Protein AF-A0A915EFB1-F1 (afdb_monomer_lite)

pLDDT: mean 73.9, std 21.75, range [28.92, 97.06]

Foldseek 3Di:
DDDDDDDDDDDDDDDDDDDDDDDDDDDDDDDDDDDDPDDDDDDDDDCPPPDDPPPPDDDDPDVVLLVVLLVVLVVCVVVVHFDDLVNSLVVSCVSCVPPPDDSDPVVSVVSCVVQQKDKDFQDPPDDDDPPCRVVVVVVVVVVVVVVCVPPVDPDDDDDDDDDDDPDPDHSIGIDHHDDDD

Sequence (181 aa):
MKIYLDSNSTIWIPCLPESRLECEQIALIPPQLSGKCTTRRSNTAKESKRKRLDGGGRQVNNPELDVELAEWIREKQEHKQPVSRRIISIKAGEVFRGTDMKVSIGWLNSFLKRHNFTRRRVTTTAQKPPKNYAEAVAQFVVHVEERRKAVKFSSVLAMDETAVWFNCPDNTCIDTKGPKI

Organism: NCBI:txid166011

InterPro domains:
  IPR006600 HTH CenpB-type DNA-binding domain [PF03221] (62-121)
  IPR006600 HTH CenpB-type DNA-binding domain [PS51253] (53-121)
  IPR006600 HTH CenpB-type DNA-binding domain [SM00674] (59-121)
  IPR009057 Homedomain-like superfamily [SSF46689] (58-116)

Secondary structure (DSSP, 8-state):
-----------PPP------------------------------------PPPTT-SPPPS-HHHHHHHHHHHHHHHHTT----HHHHHHHHHHHTTTS-----HHHHHHHHHHTTEEEEE----PPPPPTTHHHHHHHHHHHHHHHHHHH--S--------PPPS----SEEEEEPPP--

Radius of gyration: 31.29 Å; chains: 1; bounding box: 64×55×82 Å

Structure (mmCIF, N/CA/C/O backbone):
data_AF-A0A915EFB1-F1
#
_entry.id   AF-A0A915EFB1-F1
#
loop_
_atom_site.group_PDB
_atom_site.id
_atom_site.type_symbol
_atom_site.label_atom_id
_atom_site.label_alt_id
_atom_site.label_comp_id
_atom_site.label_asym_id
_atom_site.label_entity_id
_atom_site.label_seq_id
_atom_site.pdbx_PDB_ins_code
_atom_site.Cartn_x
_atom_site.Cartn_y
_atom_site.Cartn_z
_atom_site.occupancy
_atom_site.B_iso_or_equiv
_atom_site.auth_seq_id
_atom_site.auth_comp_id
_atom_site.auth_asym_id
_atom_site.auth_atom_id
_atom_site.pdbx_PDB_model_num
ATOM 1 N N . MET A 1 1 ? 39.354 -27.327 -21.313 1.00 37.56 1 MET A N 1
ATOM 2 C CA . MET A 1 1 ? 39.845 -27.480 -19.927 1.00 37.56 1 MET A CA 1
ATOM 3 C C . MET A 1 1 ? 38.620 -27.423 -19.022 1.00 37.56 1 MET A C 1
ATOM 5 O O . MET A 1 1 ? 37.959 -26.395 -19.002 1.00 37.56 1 MET A O 1
ATOM 9 N N . LYS A 1 2 ? 38.203 -28.558 -18.447 1.00 30.97 2 LYS A N 1
ATOM 10 C CA . LYS A 1 2 ? 37.000 -28.657 -17.601 1.00 30.97 2 LYS A CA 1
ATOM 11 C C . LYS A 1 2 ? 37.410 -28.379 -16.158 1.00 30.97 2 LYS A C 1
ATOM 13 O O . LYS A 1 2 ? 38.326 -29.033 -15.673 1.00 30.97 2 LYS A O 1
ATOM 18 N N . ILE A 1 3 ? 36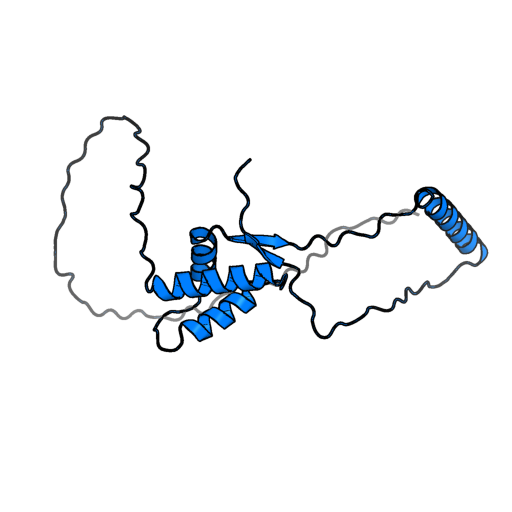.736 -27.447 -15.499 1.00 37.00 3 ILE A N 1
ATOM 19 C CA . ILE A 1 3 ? 36.844 -27.228 -14.055 1.00 37.00 3 ILE A CA 1
ATOM 20 C C . ILE A 1 3 ? 35.432 -27.201 -13.478 1.00 37.00 3 ILE A C 1
ATOM 22 O O . ILE A 1 3 ? 34.518 -26.621 -14.060 1.00 37.00 3 ILE A O 1
ATOM 26 N N . TYR A 1 4 ? 35.284 -27.978 -12.413 1.00 35.78 4 TYR A N 1
ATOM 27 C CA . TYR A 1 4 ? 34.048 -28.419 -11.789 1.00 35.78 4 TYR A CA 1
ATOM 28 C C . TYR A 1 4 ? 33.317 -27.267 -11.088 1.00 35.78 4 TYR A C 1
ATOM 30 O O . TYR A 1 4 ? 33.942 -26.377 -10.517 1.00 35.78 4 TYR A O 1
ATOM 38 N N . LEU A 1 5 ? 31.985 -27.319 -11.127 1.00 35.81 5 LEU A N 1
ATOM 39 C CA . LEU A 1 5 ? 31.107 -26.570 -10.234 1.00 35.81 5 LEU A CA 1
ATOM 40 C C . LEU A 1 5 ? 31.057 -27.322 -8.903 1.00 35.81 5 LEU A C 1
ATOM 42 O O . LEU A 1 5 ? 30.611 -28.467 -8.900 1.00 35.81 5 LEU A O 1
ATOM 46 N N . ASP A 1 6 ? 31.443 -26.673 -7.806 1.00 34.66 6 ASP A N 1
ATOM 47 C CA . ASP A 1 6 ? 31.046 -27.114 -6.471 1.00 34.66 6 ASP A CA 1
ATOM 48 C C . ASP A 1 6 ? 30.047 -26.129 -5.871 1.00 34.66 6 ASP A C 1
ATOM 50 O O . ASP A 1 6 ? 30.238 -24.913 -5.829 1.00 34.66 6 ASP A O 1
ATOM 54 N N . SER A 1 7 ? 28.923 -26.715 -5.485 1.00 41.38 7 SER A N 1
ATOM 55 C CA . SER A 1 7 ? 27.792 -26.094 -4.816 1.00 41.38 7 SER A CA 1
ATOM 56 C C . SER A 1 7 ? 28.033 -26.073 -3.302 1.00 41.38 7 SER A C 1
ATOM 58 O O . SER A 1 7 ? 28.748 -26.917 -2.777 1.00 41.38 7 SER A O 1
ATOM 60 N N . ASN A 1 8 ? 27.331 -25.175 -2.606 1.00 43.41 8 ASN A N 1
ATOM 61 C CA . ASN A 1 8 ? 27.154 -25.115 -1.146 1.00 43.41 8 ASN A CA 1
ATOM 62 C C . ASN A 1 8 ? 28.315 -24.581 -0.290 1.00 43.41 8 ASN A C 1
ATOM 64 O O . ASN A 1 8 ? 29.053 -25.332 0.338 1.00 43.41 8 ASN A O 1
ATOM 68 N N . SER A 1 9 ? 28.317 -23.262 -0.079 1.00 36.09 9 SER A N 1
ATOM 69 C CA . SER A 1 9 ? 28.844 -22.635 1.142 1.00 36.09 9 SER A CA 1
ATOM 70 C C . SER A 1 9 ? 27.707 -21.972 1.933 1.00 36.09 9 SER A C 1
ATOM 72 O O . SER A 1 9 ? 27.543 -20.755 1.979 1.00 36.09 9 SER A O 1
ATOM 74 N N . THR A 1 10 ? 26.870 -22.795 2.569 1.00 38.09 10 THR A N 1
ATOM 75 C CA . THR A 1 10 ? 25.960 -22.329 3.623 1.00 38.09 10 THR A CA 1
ATOM 76 C C . THR A 1 10 ? 26.762 -22.182 4.911 1.00 38.09 10 THR A C 1
ATOM 78 O O . THR A 1 10 ? 27.229 -23.168 5.476 1.00 38.09 10 THR A O 1
ATOM 81 N N . ILE A 1 11 ? 26.935 -20.942 5.364 1.00 36.41 11 ILE A N 1
ATOM 82 C CA . ILE A 1 11 ? 27.547 -20.616 6.653 1.00 36.41 11 ILE A CA 1
ATOM 83 C C . ILE A 1 11 ? 26.576 -21.052 7.758 1.00 36.41 11 ILE A C 1
ATOM 85 O O . ILE A 1 11 ? 25.511 -20.462 7.934 1.00 36.41 11 ILE A O 1
ATOM 89 N N . TRP A 1 12 ? 26.943 -22.107 8.483 1.00 28.92 12 TRP A N 1
ATOM 90 C CA . TRP A 1 12 ? 26.276 -22.549 9.704 1.00 28.92 12 TRP A CA 1
ATOM 91 C C . TRP A 1 12 ? 26.835 -21.766 10.895 1.00 28.92 12 TRP A C 1
ATOM 93 O O . TRP A 1 12 ? 28.020 -21.864 11.202 1.00 28.92 12 TRP A O 1
ATOM 103 N N . ILE A 1 13 ? 25.981 -21.001 11.576 1.00 40.69 13 ILE A N 1
ATOM 104 C CA . ILE A 1 13 ? 26.290 -20.428 12.892 1.00 40.69 13 ILE A CA 1
ATOM 105 C C . ILE A 1 13 ? 25.896 -21.480 13.944 1.00 40.69 13 ILE A C 1
ATOM 107 O O . ILE A 1 13 ? 24.715 -21.832 14.012 1.00 40.69 13 ILE A O 1
ATOM 111 N N . PRO A 1 14 ? 26.835 -22.011 14.748 1.00 37.44 14 PRO A N 1
ATOM 112 C CA . PRO A 1 14 ? 26.522 -23.008 15.761 1.00 37.44 14 PRO A CA 1
ATOM 113 C C . PRO A 1 14 ? 25.816 -22.358 16.958 1.00 37.44 14 PRO A C 1
ATOM 115 O O . PRO A 1 14 ? 26.267 -21.360 17.517 1.00 37.44 14 PRO A O 1
ATOM 118 N N . CYS A 1 15 ? 24.688 -22.950 17.344 1.00 34.53 15 CYS A N 1
ATOM 119 C CA . CYS A 1 15 ? 23.956 -22.637 18.562 1.00 34.53 15 CYS A CA 1
ATOM 120 C C . CYS A 1 15 ? 24.747 -23.185 19.763 1.00 34.53 15 CYS A C 1
ATOM 122 O O . CYS A 1 15 ? 24.955 -24.393 19.863 1.00 34.53 15 CYS A O 1
ATOM 124 N N . LEU A 1 16 ? 25.227 -22.295 20.636 1.00 36.12 16 LEU A N 1
ATOM 125 C CA . LEU A 1 16 ? 25.905 -22.653 21.883 1.00 36.12 16 LEU A CA 1
ATOM 126 C C . LEU A 1 16 ? 24.882 -23.192 22.904 1.00 36.12 16 LEU A C 1
ATOM 128 O O . LEU A 1 16 ? 23.850 -22.539 23.097 1.00 36.12 16 LEU A O 1
ATOM 132 N N . PRO A 1 17 ? 25.151 -24.318 23.587 1.00 39.44 17 PRO A N 1
ATOM 133 C CA . PRO A 1 17 ? 24.304 -24.807 24.660 1.00 39.44 17 PRO A CA 1
ATOM 134 C C . PRO A 1 17 ? 24.797 -24.352 26.045 1.00 39.44 17 PRO A C 1
ATOM 136 O O . PRO A 1 17 ? 25.985 -24.156 26.277 1.00 39.44 17 PRO A O 1
ATOM 139 N N . GLU A 1 18 ? 23.829 -24.315 26.963 1.00 36.19 18 GLU A N 1
ATOM 140 C CA . GLU A 1 18 ? 23.959 -24.663 28.384 1.00 36.19 18 GLU A CA 1
ATOM 141 C C . GLU A 1 18 ? 24.456 -23.600 29.385 1.00 36.19 18 GLU A C 1
ATOM 143 O O . GLU A 1 18 ? 25.639 -23.324 29.538 1.00 36.19 18 GLU A O 1
ATOM 148 N N . SER A 1 19 ? 23.519 -23.119 30.210 1.00 36.34 19 SER A N 1
ATOM 149 C CA . SER A 1 19 ? 23.786 -22.859 31.630 1.00 36.34 19 SER A CA 1
ATOM 150 C C . SER A 1 19 ? 22.531 -23.172 32.449 1.00 36.34 19 SER A C 1
ATOM 152 O O . SER A 1 19 ? 21.670 -22.328 32.701 1.00 36.34 19 SER A O 1
ATOM 154 N N . ARG A 1 20 ? 22.436 -24.454 32.799 1.00 38.47 20 ARG A N 1
ATOM 155 C CA . ARG A 1 20 ? 21.533 -25.064 33.771 1.00 38.47 20 ARG A CA 1
ATOM 156 C C . ARG A 1 20 ? 22.150 -24.856 35.155 1.00 38.47 20 ARG A C 1
ATOM 158 O O . ARG A 1 20 ? 23.133 -25.514 35.467 1.00 38.47 20 ARG A O 1
ATOM 165 N N . LEU A 1 21 ? 21.585 -23.963 35.963 1.00 36.59 21 LEU A N 1
ATOM 166 C CA . LEU A 1 21 ? 21.850 -23.900 37.402 1.00 36.59 21 LEU A CA 1
ATOM 167 C C . LEU A 1 21 ? 20.519 -23.773 38.155 1.00 36.59 21 LEU A C 1
ATOM 169 O O . LEU A 1 21 ? 19.818 -22.772 38.067 1.00 36.59 21 LEU A O 1
ATOM 173 N N . GLU A 1 22 ? 20.176 -24.903 38.769 1.00 40.66 22 GLU A N 1
ATOM 174 C CA . GLU A 1 22 ? 19.519 -25.122 40.062 1.00 40.66 22 GLU A CA 1
ATOM 175 C C . GLU A 1 22 ? 18.455 -24.132 40.561 1.00 40.66 22 GLU A C 1
ATOM 177 O O . GLU A 1 22 ? 18.739 -23.019 40.989 1.00 40.66 22 GLU A O 1
ATOM 182 N N . CYS A 1 23 ? 17.220 -24.631 40.639 1.00 30.20 23 CYS A N 1
ATOM 183 C CA . CYS A 1 23 ? 16.200 -24.185 41.589 1.00 30.20 23 CYS A CA 1
ATOM 184 C C . CYS A 1 23 ? 15.408 -25.416 42.056 1.00 30.20 23 CYS A C 1
ATOM 186 O O . CYS A 1 23 ? 14.233 -25.584 41.733 1.00 30.20 23 CYS A O 1
ATOM 188 N N . GLU A 1 24 ? 16.070 -26.308 42.793 1.00 41.31 24 GLU A N 1
ATOM 189 C CA . GLU A 1 24 ? 15.378 -27.169 43.751 1.00 41.31 24 GLU A CA 1
ATOM 190 C C . GLU A 1 24 ? 15.386 -26.455 45.100 1.00 41.31 24 GLU A C 1
ATOM 192 O O . GLU A 1 24 ? 16.410 -26.403 45.771 1.00 41.31 24 GLU A O 1
ATOM 197 N N . GLN A 1 25 ? 14.238 -25.908 45.500 1.00 43.16 25 GLN A N 1
ATOM 198 C CA . GLN A 1 25 ? 13.824 -25.898 46.901 1.00 43.16 25 GLN A CA 1
ATOM 199 C C . GLN A 1 25 ? 12.305 -25.720 46.992 1.00 43.16 25 GLN A C 1
ATOM 201 O O . GLN A 1 25 ? 11.708 -24.763 46.506 1.00 43.16 25 GLN A O 1
ATOM 206 N N . ILE A 1 26 ? 11.695 -26.742 47.579 1.00 41.72 26 ILE A N 1
ATOM 207 C CA . ILE A 1 26 ? 10.268 -26.987 47.743 1.00 41.72 26 ILE A CA 1
ATOM 208 C C . ILE A 1 26 ? 9.761 -26.207 48.960 1.00 41.72 26 ILE A C 1
ATOM 210 O O . ILE A 1 26 ? 10.348 -26.306 50.034 1.00 41.72 26 ILE A O 1
ATOM 214 N N . ALA A 1 27 ? 8.609 -25.544 48.839 1.00 37.34 27 ALA A N 1
ATOM 215 C CA . ALA A 1 27 ? 7.742 -25.272 49.983 1.00 37.34 27 ALA A CA 1
ATOM 216 C C . ALA A 1 27 ? 6.276 -25.520 49.600 1.00 37.34 27 ALA A C 1
ATOM 218 O O . ALA A 1 27 ? 5.696 -24.866 48.736 1.00 37.34 27 ALA A O 1
ATOM 219 N N . LEU A 1 28 ? 5.728 -26.541 50.253 1.00 44.59 28 LEU A N 1
ATOM 220 C CA . LEU A 1 28 ? 4.365 -27.052 50.207 1.00 44.59 28 LEU A CA 1
ATOM 221 C C . LEU A 1 28 ? 3.295 -25.960 50.371 1.00 44.59 28 LEU A C 1
ATOM 223 O O . LEU A 1 28 ? 3.261 -25.275 51.390 1.00 44.59 28 LEU A O 1
ATOM 227 N N . ILE A 1 29 ? 2.338 -25.904 49.442 1.00 46.69 29 ILE A N 1
ATOM 228 C CA . ILE A 1 29 ? 1.012 -25.323 49.691 1.00 46.69 29 ILE A CA 1
ATOM 229 C C . ILE A 1 29 ? -0.028 -26.389 49.312 1.00 46.69 29 ILE A C 1
ATOM 231 O O . ILE A 1 29 ? -0.009 -26.874 48.177 1.00 46.69 29 ILE A O 1
ATOM 235 N N . PRO A 1 30 ? -0.909 -26.810 50.239 1.00 48.47 30 PRO A N 1
ATOM 236 C CA . PRO A 1 30 ? -1.868 -27.877 49.985 1.00 48.47 30 PRO A CA 1
ATOM 237 C C . PRO A 1 30 ? -2.939 -27.432 48.973 1.00 48.47 30 PRO A C 1
ATOM 239 O O . PRO A 1 30 ? -3.509 -26.347 49.126 1.00 48.47 30 PRO A O 1
ATOM 242 N N . PRO A 1 31 ? -3.277 -28.261 47.968 1.00 42.62 31 PRO A N 1
ATOM 243 C CA . PRO A 1 31 ? -4.382 -27.974 47.067 1.00 42.62 31 PRO A CA 1
ATOM 244 C C . PRO A 1 31 ? -5.711 -28.194 47.798 1.00 42.62 31 PRO A C 1
ATOM 246 O O . PRO A 1 31 ? -6.113 -29.327 48.066 1.00 42.62 31 PRO A O 1
ATOM 249 N N . GLN A 1 32 ? -6.406 -27.100 48.112 1.00 44.94 32 GLN A N 1
ATOM 250 C CA . GLN A 1 32 ? -7.789 -27.164 48.569 1.00 44.94 32 GLN A CA 1
ATOM 251 C C . GLN A 1 32 ? -8.700 -27.561 47.405 1.00 44.94 32 GLN A C 1
ATOM 253 O O . GLN A 1 32 ? -8.699 -26.968 46.325 1.00 44.94 32 GLN A O 1
ATOM 258 N N . LEU A 1 33 ? -9.457 -28.620 47.660 1.00 49.06 33 LEU A N 1
ATOM 259 C CA . LEU A 1 33 ? -10.426 -29.242 46.777 1.00 49.06 33 LEU A CA 1
ATOM 260 C C . LEU A 1 33 ? -11.559 -28.263 46.443 1.00 49.06 33 LEU A C 1
ATOM 262 O O . LEU A 1 33 ? -12.240 -27.777 47.341 1.00 49.06 33 LEU A O 1
ATOM 266 N N . SER A 1 34 ? -11.867 -28.079 45.158 1.00 41.03 34 SER A N 1
ATOM 267 C CA . SER A 1 34 ? -13.247 -27.787 44.768 1.00 41.03 34 SER A CA 1
ATOM 268 C C . SER A 1 34 ? -13.598 -28.413 43.415 1.00 41.03 34 SER A C 1
ATOM 270 O O . SER A 1 34 ? -12.917 -28.231 42.410 1.00 41.03 34 SER A O 1
ATOM 272 N N . GLY A 1 35 ? -14.667 -29.210 43.434 1.00 37.84 35 GLY A N 1
ATOM 273 C CA . GLY A 1 35 ? -15.564 -29.416 42.300 1.00 37.84 35 GLY A CA 1
ATOM 274 C C . GLY A 1 35 ? -15.051 -30.226 41.110 1.00 37.84 35 GLY A C 1
ATOM 275 O O . GLY A 1 35 ? -14.869 -29.689 40.022 1.00 37.84 35 GLY A O 1
ATOM 276 N N . LYS A 1 36 ? -14.978 -31.555 41.243 1.00 39.06 36 LYS A N 1
ATOM 277 C CA . LYS A 1 36 ? -15.088 -32.440 40.072 1.00 39.06 36 LYS A CA 1
ATOM 278 C C . LYS A 1 36 ? -16.511 -32.314 39.517 1.00 39.06 36 LYS A C 1
ATOM 280 O O . LYS A 1 36 ? -17.429 -32.932 40.051 1.00 39.06 36 LYS A O 1
ATOM 285 N N . CYS A 1 37 ? -16.703 -31.534 38.452 1.00 33.62 37 CYS A N 1
ATOM 286 C CA . CYS A 1 37 ? -17.911 -31.635 37.636 1.00 33.62 37 CYS A CA 1
ATOM 287 C C . CYS A 1 37 ? -17.874 -32.994 36.930 1.00 33.62 37 CYS A C 1
ATOM 289 O O . CYS A 1 37 ? -17.201 -33.184 35.916 1.00 33.62 37 CYS A O 1
ATOM 291 N N . THR A 1 38 ? -18.538 -33.978 37.526 1.00 47.50 38 THR A N 1
ATOM 292 C CA . THR A 1 38 ? -18.786 -35.264 36.894 1.00 47.50 38 THR A CA 1
ATOM 293 C C . THR A 1 38 ? -19.914 -35.070 35.889 1.00 47.50 38 THR A C 1
ATOM 295 O O . THR A 1 38 ? -21.066 -34.858 36.249 1.00 47.50 38 THR A O 1
ATOM 298 N N . THR A 1 39 ? -19.605 -35.159 34.598 1.00 46.56 39 THR A N 1
ATOM 299 C CA . THR A 1 39 ? -20.627 -35.479 33.597 1.00 46.56 39 THR A CA 1
ATOM 300 C C . THR A 1 39 ? -20.203 -36.713 32.815 1.00 46.56 39 THR A C 1
ATOM 302 O O . THR A 1 39 ? -19.103 -36.835 32.281 1.00 46.56 39 THR A O 1
ATOM 305 N N . ARG A 1 40 ? -21.101 -37.690 32.896 1.00 37.28 40 ARG A N 1
ATOM 306 C CA . ARG A 1 40 ? -20.997 -39.092 32.510 1.00 37.28 40 ARG A CA 1
ATOM 307 C C . ARG A 1 40 ? -20.909 -39.247 30.989 1.00 37.28 40 ARG A C 1
ATOM 309 O O . ARG A 1 40 ? -21.608 -38.578 30.237 1.00 37.28 40 ARG A O 1
ATOM 316 N N . ARG A 1 41 ? -20.068 -40.183 30.555 1.00 47.06 41 ARG A N 1
ATOM 317 C CA . ARG A 1 41 ? -19.861 -40.610 29.164 1.00 47.06 41 ARG A CA 1
ATOM 318 C C . ARG A 1 41 ? -21.027 -41.487 28.679 1.00 47.06 41 ARG A C 1
ATOM 320 O O . ARG A 1 41 ? -21.425 -42.397 29.399 1.00 47.06 41 ARG A O 1
ATOM 327 N N . SER A 1 42 ? -21.497 -41.303 27.446 1.00 40.41 42 SER A N 1
ATOM 328 C CA . SER A 1 42 ? -21.553 -42.364 26.416 1.00 40.41 42 SER A CA 1
ATOM 329 C C . SER A 1 42 ? -22.107 -41.842 25.084 1.00 40.41 42 SER A C 1
ATOM 331 O O . SER A 1 42 ? -22.890 -40.900 25.020 1.00 40.41 42 SER A O 1
ATOM 333 N N . ASN A 1 43 ? -21.583 -42.443 24.018 1.00 48.97 43 ASN A N 1
ATOM 334 C CA . ASN A 1 43 ? -21.664 -42.049 22.620 1.00 48.97 43 ASN A CA 1
ATOM 335 C C . ASN A 1 43 ? -23.063 -42.210 22.011 1.00 48.97 43 ASN A C 1
ATOM 337 O O . ASN A 1 43 ? -23.634 -43.293 22.063 1.00 48.97 43 ASN A O 1
ATOM 341 N N . THR A 1 44 ? -23.501 -41.206 21.252 1.00 42.03 44 THR A N 1
ATOM 342 C CA . THR A 1 44 ? -24.188 -41.433 19.973 1.00 42.03 44 THR A CA 1
ATOM 343 C C . THR A 1 44 ? -23.553 -40.521 18.928 1.00 42.03 44 THR A C 1
ATOM 345 O O . THR A 1 44 ? -23.505 -39.299 19.066 1.00 42.03 44 THR A O 1
ATOM 348 N N . ALA A 1 45 ? -22.966 -41.139 17.907 1.00 51.38 45 ALA A N 1
ATOM 349 C CA . ALA A 1 45 ? -22.328 -40.455 16.800 1.00 51.38 45 ALA A CA 1
ATOM 350 C C . ALA A 1 45 ? -23.399 -39.826 15.898 1.00 51.38 45 ALA A C 1
ATOM 352 O O . ALA A 1 45 ? -23.983 -40.482 15.041 1.00 51.38 45 ALA A O 1
ATOM 353 N N . LYS A 1 46 ? -23.640 -38.531 16.085 1.00 50.25 46 LYS A N 1
ATOM 354 C CA . LYS A 1 46 ? -24.033 -37.626 15.005 1.00 50.25 46 LYS A CA 1
ATOM 355 C C . LYS A 1 46 ? -23.091 -36.438 15.095 1.00 50.25 46 LYS A C 1
ATOM 357 O O . LYS A 1 46 ? -23.181 -35.646 16.028 1.00 50.25 46 LYS A O 1
ATOM 362 N N . GLU A 1 47 ? -22.161 -36.353 14.149 1.00 50.19 47 GLU A N 1
ATOM 363 C CA . GLU A 1 47 ? -21.234 -35.234 13.961 1.00 50.19 47 GLU A CA 1
ATOM 364 C C . GLU A 1 47 ? -22.035 -33.970 13.588 1.00 50.19 47 GLU A C 1
ATOM 366 O O . GLU A 1 47 ? -22.041 -33.503 12.449 1.00 50.19 47 GLU A O 1
ATOM 371 N N . SER A 1 48 ? -22.784 -33.405 14.537 1.00 58.81 48 SER A N 1
ATOM 372 C CA . SER A 1 48 ? -23.286 -32.048 14.402 1.00 58.81 48 SER A CA 1
ATOM 373 C C . SER A 1 48 ? -22.073 -31.152 14.588 1.00 58.81 48 SER A C 1
ATOM 375 O O . SER A 1 48 ? -21.600 -30.983 15.715 1.00 58.81 48 SER A O 1
ATOM 377 N N . LYS A 1 49 ? -21.533 -30.608 13.492 1.00 64.00 49 LYS A N 1
ATOM 378 C CA . LYS A 1 49 ? -20.523 -29.545 13.547 1.00 64.00 49 LYS A CA 1
ATOM 379 C C . LYS A 1 49 ? -21.021 -28.515 14.559 1.00 64.00 49 LYS A C 1
ATOM 381 O O . LYS A 1 49 ? -22.007 -27.834 14.280 1.00 64.00 49 LYS A O 1
ATOM 386 N N . ARG A 1 50 ? -20.407 -28.450 15.748 1.00 63.81 50 ARG A N 1
ATOM 387 C CA . ARG A 1 50 ? -20.770 -27.480 16.787 1.00 63.81 50 ARG A CA 1
ATOM 388 C C . ARG A 1 50 ? -20.519 -26.099 16.197 1.00 63.81 50 ARG A C 1
ATOM 390 O O . ARG A 1 50 ? -19.388 -25.619 16.177 1.00 63.81 50 ARG A O 1
ATOM 397 N N . LYS A 1 51 ? -21.563 -25.488 15.640 1.00 67.69 51 LYS A N 1
ATOM 398 C CA . LYS A 1 51 ? -21.510 -24.103 15.197 1.00 67.69 51 LYS A CA 1
ATOM 399 C C . LYS A 1 51 ? -21.406 -23.277 16.468 1.00 67.69 51 LYS A C 1
ATOM 401 O O . LYS A 1 51 ? -22.248 -23.392 17.355 1.00 67.69 51 LYS A O 1
ATOM 406 N N . ARG A 1 52 ? -20.330 -22.501 16.588 1.00 68.69 52 ARG A N 1
ATOM 407 C CA . ARG A 1 52 ? -20.259 -21.458 17.612 1.00 68.69 52 ARG A CA 1
ATOM 408 C C . ARG A 1 52 ? -21.478 -20.563 17.391 1.00 68.69 52 ARG A C 1
ATOM 410 O O . ARG A 1 52 ? -21.728 -20.186 16.249 1.00 68.69 52 ARG A O 1
ATOM 417 N N . LEU A 1 53 ? -22.241 -20.291 18.447 1.00 75.44 53 LEU A N 1
ATOM 418 C CA . LEU A 1 53 ? -23.324 -19.314 18.381 1.00 75.44 53 LEU A CA 1
ATOM 419 C C . LEU A 1 53 ? -22.729 -17.975 17.929 1.00 75.44 53 LEU A C 1
ATOM 421 O O . LEU A 1 53 ? -21.659 -17.579 18.415 1.00 75.44 53 LEU A O 1
ATOM 425 N N . ASP A 1 54 ? -23.395 -17.308 16.989 1.00 64.44 54 ASP A N 1
ATOM 426 C CA . ASP A 1 54 ? -23.008 -15.955 16.602 1.00 64.44 54 ASP A CA 1
ATOM 427 C C . ASP A 1 54 ? -23.104 -15.033 17.824 1.00 64.44 54 ASP A C 1
ATOM 429 O O . ASP A 1 54 ? -23.984 -15.174 18.670 1.00 64.44 54 ASP A O 1
ATOM 433 N N . GLY A 1 55 ? -22.129 -14.133 17.962 1.00 69.75 55 GLY A N 1
ATOM 434 C CA . GLY A 1 55 ? -22.049 -13.201 19.093 1.00 69.75 55 GLY A CA 1
ATOM 435 C C . GLY A 1 55 ? -21.316 -13.713 20.341 1.00 69.75 55 GLY A C 1
ATOM 436 O O . GLY A 1 55 ? -21.023 -12.914 21.224 1.00 69.75 55 GLY A O 1
ATOM 437 N N . GLY A 1 56 ? -20.905 -14.986 20.408 1.00 74.12 56 GLY A N 1
ATOM 438 C CA . GLY A 1 56 ? -20.139 -15.540 21.545 1.00 74.12 56 GLY A CA 1
ATOM 439 C C . GLY A 1 56 ? -18.663 -15.102 21.634 1.00 74.12 56 GLY A C 1
ATOM 440 O O . GLY A 1 56 ? -17.833 -15.816 22.198 1.00 74.12 56 GLY A O 1
ATOM 441 N N . GLY A 1 57 ? -18.297 -13.997 20.984 1.00 80.38 57 GLY A N 1
ATOM 442 C CA . GLY A 1 57 ? -16.942 -13.445 20.977 1.00 80.38 57 GLY A CA 1
ATOM 443 C C . GLY A 1 57 ? -16.704 -12.454 22.115 1.00 80.38 57 GLY A C 1
ATOM 444 O O . GLY A 1 57 ? -17.631 -12.011 22.788 1.00 80.38 57 GLY A O 1
ATOM 445 N N . ARG A 1 58 ? -15.437 -12.067 22.306 1.00 80.19 58 ARG A N 1
ATOM 446 C CA . ARG A 1 58 ? -15.087 -10.967 23.210 1.00 80.19 58 ARG A CA 1
ATOM 447 C C . ARG A 1 58 ? -15.689 -9.664 22.675 1.00 80.19 58 ARG A C 1
ATOM 449 O O . ARG A 1 58 ? -15.429 -9.307 21.526 1.00 80.19 58 ARG A O 1
ATOM 456 N N . GLN A 1 59 ? -16.458 -8.979 23.516 1.00 80.56 59 GLN A N 1
ATOM 457 C CA . GLN A 1 59 ? -17.050 -7.681 23.197 1.00 80.56 59 GLN A CA 1
ATOM 458 C C . GLN A 1 59 ? -15.971 -6.595 23.082 1.00 80.56 59 GLN A C 1
ATOM 460 O O . GLN A 1 59 ? -14.865 -6.733 23.615 1.00 80.56 59 GLN A O 1
ATOM 465 N N . VAL A 1 60 ? -16.279 -5.527 22.346 1.00 82.06 60 VAL A N 1
ATOM 466 C CA . VAL A 1 60 ? -15.392 -4.365 22.219 1.00 82.06 60 VAL A CA 1
ATOM 467 C C . VAL A 1 60 ? -15.429 -3.591 23.535 1.00 82.06 60 VAL A C 1
ATOM 469 O O . VAL A 1 60 ? -16.509 -3.274 24.014 1.00 82.06 60 VAL A O 1
ATOM 472 N N . ASN A 1 61 ? -14.261 -3.299 24.116 1.00 77.94 61 ASN A N 1
ATOM 473 C CA . ASN A 1 61 ? -14.172 -2.594 25.399 1.00 77.94 61 ASN A CA 1
ATOM 474 C C . ASN A 1 61 ? -14.866 -1.220 25.350 1.00 77.94 61 ASN A C 1
ATOM 476 O O . ASN A 1 61 ? -15.608 -0.900 26.264 1.00 77.94 61 ASN A O 1
ATOM 480 N N . ASN A 1 62 ? -14.646 -0.451 24.274 1.00 83.94 62 ASN A N 1
ATOM 481 C CA . ASN A 1 62 ? -15.219 0.882 24.067 1.00 83.94 62 ASN A CA 1
ATOM 482 C C . ASN A 1 62 ? -15.804 0.970 22.646 1.00 83.94 62 ASN A C 1
ATOM 484 O O . ASN A 1 62 ? -15.041 1.206 21.707 1.00 83.94 62 ASN A O 1
ATOM 488 N N . PRO A 1 63 ? -17.113 0.723 22.454 1.00 86.69 63 PRO A N 1
ATOM 489 C CA . PRO A 1 63 ? -17.724 0.728 21.125 1.00 86.69 63 PRO A CA 1
ATOM 490 C C . PRO A 1 63 ? -17.782 2.128 20.498 1.00 86.69 63 PRO A C 1
ATOM 492 O O . PRO A 1 63 ? -17.626 2.241 19.290 1.00 86.69 63 PRO A O 1
ATOM 495 N N . GLU A 1 64 ? -17.941 3.183 21.300 1.00 89.94 64 GLU A N 1
ATOM 496 C CA . GLU A 1 64 ? -18.020 4.576 20.830 1.00 89.94 64 GLU A CA 1
ATOM 497 C C . GLU A 1 64 ? -16.733 5.016 20.114 1.00 89.94 64 GLU A C 1
ATOM 499 O O . GLU A 1 64 ? -16.763 5.383 18.942 1.00 89.94 64 GLU A O 1
ATOM 504 N N . LEU A 1 65 ? -15.582 4.837 20.767 1.00 88.50 65 LEU A N 1
ATOM 505 C CA . LEU A 1 65 ? -14.265 5.147 20.195 1.00 88.50 65 LEU A CA 1
ATOM 506 C C . LEU A 1 65 ? -13.918 4.258 18.983 1.00 88.50 65 LEU A C 1
ATOM 508 O O . LEU A 1 65 ? -13.144 4.650 18.110 1.00 88.50 65 LEU A O 1
ATOM 512 N N . ASP A 1 66 ? -14.473 3.040 18.924 1.00 91.25 66 ASP A N 1
ATOM 513 C CA . ASP A 1 66 ? -14.315 2.132 17.780 1.00 91.25 66 ASP A CA 1
ATOM 514 C C . ASP A 1 66 ? -15.055 2.666 16.542 1.00 91.25 66 ASP A C 1
ATOM 516 O O . ASP A 1 66 ? -14.549 2.529 15.427 1.00 91.25 66 ASP A O 1
ATOM 520 N N . VAL A 1 67 ? -16.227 3.285 16.737 1.00 92.62 67 VAL A N 1
ATOM 521 C CA . VAL A 1 67 ? -17.017 3.930 15.675 1.00 92.62 67 VAL A CA 1
ATOM 522 C C . VAL A 1 67 ? -16.359 5.233 15.228 1.00 92.62 67 VAL A C 1
ATOM 524 O O . VAL A 1 67 ? -16.130 5.390 14.030 1.00 92.62 67 VAL A O 1
ATOM 527 N N . GLU A 1 68 ? -15.954 6.097 16.163 1.00 93.94 68 GLU A N 1
ATOM 528 C CA . GLU A 1 68 ? -15.256 7.359 15.861 1.00 93.94 68 GLU A CA 1
ATOM 529 C C . GLU A 1 68 ? -14.009 7.117 14.991 1.00 93.94 68 GLU A C 1
ATOM 531 O O . GLU A 1 68 ? -13.800 7.754 13.955 1.00 93.94 68 GLU A O 1
ATOM 536 N N . LEU A 1 69 ? -13.190 6.125 15.359 1.00 93.69 69 LEU A N 1
ATOM 537 C CA . LEU A 1 69 ? -11.992 5.784 14.595 1.00 93.69 69 LEU A CA 1
ATOM 538 C C . LEU A 1 69 ? -12.326 5.252 13.192 1.00 93.69 69 LEU A C 1
ATOM 540 O O . LEU A 1 69 ? -11.573 5.491 12.245 1.00 93.69 69 LEU A O 1
ATOM 544 N N . ALA A 1 70 ? -13.427 4.513 13.042 1.00 93.88 70 ALA A N 1
ATOM 545 C CA . ALA A 1 70 ? -13.864 4.002 11.747 1.00 93.88 70 ALA A CA 1
ATOM 546 C C . ALA A 1 70 ? -14.396 5.118 10.834 1.00 93.88 70 ALA A C 1
ATOM 548 O O . ALA A 1 70 ? -14.113 5.099 9.634 1.00 93.88 70 ALA A O 1
ATOM 549 N N . GLU A 1 71 ? -15.115 6.096 11.386 1.00 94.81 71 GLU A N 1
ATOM 550 C CA . GLU A 1 71 ? -15.582 7.285 10.663 1.00 94.81 71 GLU A CA 1
ATOM 551 C C . GLU A 1 71 ? -14.412 8.142 10.184 1.00 94.81 71 GLU A C 1
ATOM 553 O O . GLU A 1 71 ? -14.353 8.487 9.003 1.00 94.81 71 GLU A O 1
ATOM 558 N N . TRP A 1 72 ? -13.409 8.357 11.036 1.00 95.62 72 TRP A N 1
ATOM 559 C CA . TRP A 1 72 ? -12.181 9.057 10.655 1.00 95.62 72 TRP A CA 1
ATOM 560 C C . TRP 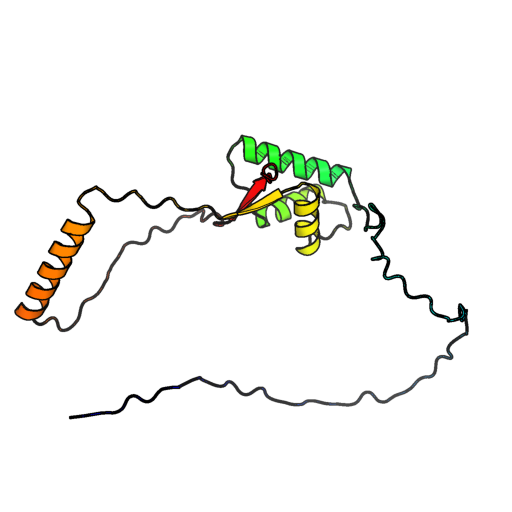A 1 72 ? -11.447 8.381 9.480 1.00 95.62 72 TRP A C 1
ATOM 562 O O . TRP A 1 72 ? -10.941 9.054 8.581 1.00 95.62 72 TRP A O 1
ATOM 572 N N . ILE A 1 73 ? -11.404 7.042 9.428 1.00 94.75 73 ILE A N 1
ATOM 573 C CA . ILE A 1 73 ? -10.814 6.328 8.279 1.00 94.75 73 ILE A CA 1
ATOM 574 C C . ILE A 1 73 ? -11.610 6.600 6.998 1.00 94.75 73 ILE A C 1
ATOM 576 O O . ILE A 1 73 ? -11.006 6.808 5.943 1.00 94.75 73 ILE A O 1
ATOM 580 N N . ARG A 1 74 ? -12.946 6.605 7.076 1.00 93.62 74 ARG A N 1
ATOM 581 C CA . ARG A 1 74 ? -13.816 6.878 5.920 1.00 93.62 74 ARG A CA 1
ATOM 582 C C . ARG A 1 74 ? -13.642 8.309 5.418 1.00 93.62 74 ARG A C 1
ATOM 584 O O . ARG A 1 74 ? -13.476 8.498 4.217 1.00 93.62 74 ARG A O 1
ATOM 591 N N . GLU A 1 75 ? -13.566 9.281 6.324 1.00 95.00 75 GLU A N 1
ATOM 592 C CA . GLU A 1 75 ? -13.264 10.679 5.998 1.00 95.00 75 GLU A CA 1
ATOM 593 C C . GLU A 1 75 ? -11.917 10.793 5.263 1.00 95.00 75 GLU A C 1
ATOM 595 O O . GLU A 1 75 ? -11.806 11.440 4.221 1.00 95.00 75 GLU A O 1
ATOM 600 N N . LYS A 1 76 ? -10.873 10.107 5.744 1.00 93.00 76 LYS A N 1
ATOM 601 C CA . LYS A 1 76 ? -9.564 10.104 5.069 1.00 93.00 76 LYS A CA 1
ATOM 602 C C . LYS A 1 76 ? -9.608 9.485 3.675 1.00 93.00 76 LYS A C 1
ATOM 604 O O . LYS A 1 76 ? -8.942 9.990 2.767 1.00 93.00 76 LYS A O 1
ATOM 609 N N . GLN A 1 77 ? -10.395 8.429 3.493 1.00 89.94 77 GLN A N 1
ATOM 610 C CA . GLN A 1 77 ? -10.600 7.803 2.187 1.00 89.94 77 GLN A CA 1
ATOM 611 C C . GLN A 1 77 ? -11.352 8.724 1.217 1.00 89.94 77 GLN A C 1
ATOM 613 O O . GLN A 1 77 ? -10.975 8.786 0.046 1.00 89.94 77 GLN A O 1
ATOM 618 N N . GLU A 1 78 ? -12.342 9.484 1.692 1.00 91.50 78 GLU A N 1
ATOM 619 C CA . GLU A 1 78 ? -13.048 10.499 0.894 1.00 91.50 78 GLU A CA 1
ATOM 620 C C . GLU A 1 78 ? -12.084 11.577 0.374 1.00 91.50 78 GLU A C 1
ATOM 622 O O . GLU A 1 78 ? -12.095 11.925 -0.808 1.00 91.50 78 GLU A O 1
ATOM 627 N N . HIS A 1 79 ? -11.138 11.996 1.215 1.00 91.75 79 HIS A N 1
ATOM 628 C CA . HIS A 1 79 ? -10.066 12.927 0.849 1.00 91.75 79 HIS A CA 1
ATOM 629 C C . HIS A 1 79 ? -8.921 12.284 0.042 1.00 91.75 79 HIS A C 1
ATOM 631 O O . HIS A 1 79 ? -7.900 12.931 -0.201 1.00 91.75 79 HIS A O 1
ATOM 637 N N . LYS A 1 80 ? -9.052 11.013 -0.369 1.00 87.81 80 LYS A N 1
ATOM 638 C CA . LYS A 1 80 ? -8.030 10.237 -1.102 1.00 87.81 80 LYS A CA 1
ATOM 639 C C . LYS A 1 80 ? -6.669 10.190 -0.393 1.00 87.81 80 LYS A C 1
ATOM 641 O O . LYS A 1 80 ? -5.630 10.045 -1.039 1.00 87.81 80 LYS A O 1
ATOM 646 N N . GLN A 1 81 ? -6.661 10.295 0.936 1.00 86.88 81 GLN A N 1
ATOM 647 C CA . GLN A 1 81 ? -5.446 10.203 1.739 1.00 86.88 81 GLN A CA 1
ATOM 648 C C . GLN A 1 81 ? -5.187 8.738 2.118 1.00 86.88 81 GLN A C 1
ATOM 650 O O . GLN A 1 81 ? -6.057 8.096 2.711 1.00 86.88 81 GLN A O 1
ATOM 655 N N . PRO A 1 82 ? -4.005 8.174 1.802 1.00 87.44 82 PRO A N 1
ATOM 656 C CA . PRO A 1 82 ? -3.710 6.793 2.142 1.00 87.44 82 PRO A CA 1
ATOM 657 C C . PRO A 1 82 ? -3.532 6.639 3.653 1.00 87.44 82 PRO A C 1
ATOM 659 O O . PRO A 1 82 ? -2.701 7.303 4.273 1.00 87.44 82 PRO A O 1
ATOM 662 N N . VAL A 1 83 ? -4.286 5.716 4.246 1.00 90.56 83 VAL A N 1
ATOM 663 C CA . VAL A 1 83 ? -4.200 5.403 5.673 1.00 90.56 83 VAL A CA 1
ATOM 664 C C . VAL A 1 83 ? -3.481 4.070 5.849 1.00 90.56 83 VAL A C 1
ATOM 666 O O . VAL A 1 83 ? -3.993 3.013 5.474 1.00 90.56 83 VAL A O 1
ATOM 669 N N . SER A 1 84 ? -2.279 4.105 6.428 1.00 91.00 84 SER A N 1
ATOM 670 C CA . SER A 1 84 ? -1.529 2.896 6.775 1.00 91.00 84 SER A CA 1
ATOM 671 C C . SER A 1 84 ? -1.865 2.417 8.190 1.00 91.00 84 SER A C 1
ATOM 673 O O . SER A 1 84 ? -2.380 3.156 9.030 1.00 91.00 84 SER A O 1
ATOM 675 N N . ARG A 1 85 ? -1.538 1.154 8.491 1.00 91.50 85 ARG A N 1
ATOM 676 C CA . ARG A 1 85 ? -1.738 0.566 9.829 1.00 91.50 85 ARG A CA 1
ATOM 677 C C . ARG A 1 85 ? -1.049 1.367 10.930 1.00 91.50 85 ARG A C 1
ATOM 679 O O . ARG A 1 85 ? -1.582 1.456 12.028 1.00 91.50 85 ARG A O 1
ATOM 686 N N . ARG A 1 86 ? 0.124 1.933 10.633 1.00 90.38 86 ARG A N 1
ATOM 687 C CA . ARG A 1 86 ? 0.886 2.750 11.579 1.00 90.38 86 ARG A CA 1
ATOM 688 C C . ARG A 1 86 ? 0.127 4.025 11.929 1.00 90.38 86 ARG A C 1
ATOM 690 O O . ARG A 1 86 ? 0.028 4.351 13.105 1.00 90.38 86 ARG A O 1
ATOM 697 N N . ILE A 1 87 ? -0.446 4.688 10.925 1.00 91.69 87 ILE A N 1
ATOM 698 C CA . ILE A 1 87 ? -1.243 5.904 11.116 1.00 91.69 87 ILE A CA 1
ATOM 699 C C . ILE A 1 87 ? -2.473 5.595 11.977 1.00 91.69 87 ILE A C 1
ATOM 701 O O . ILE A 1 87 ? -2.738 6.316 12.933 1.00 91.69 87 ILE A O 1
ATOM 705 N N . ILE A 1 88 ? -3.162 4.477 11.714 1.00 93.38 88 ILE A N 1
ATOM 706 C CA . ILE A 1 88 ? -4.304 4.042 12.539 1.00 93.38 88 ILE A CA 1
ATOM 707 C C . ILE A 1 88 ? -3.865 3.793 13.979 1.00 93.38 88 ILE A C 1
ATOM 709 O O . ILE A 1 88 ? -4.547 4.229 14.895 1.00 93.38 88 ILE A O 1
ATOM 713 N N . SER A 1 89 ? -2.730 3.124 14.202 1.00 92.19 89 SER A N 1
ATOM 714 C CA . SER A 1 89 ? -2.235 2.888 15.560 1.00 92.19 89 SER A CA 1
ATOM 715 C C . SER A 1 89 ? -1.913 4.185 16.308 1.00 92.19 89 SER A C 1
ATOM 717 O O . SER A 1 89 ? -2.185 4.269 17.502 1.00 92.19 89 SER A O 1
ATOM 719 N N . ILE A 1 90 ? -1.355 5.187 15.620 1.00 91.56 90 ILE A N 1
ATOM 720 C CA . ILE A 1 90 ? -1.065 6.505 16.204 1.00 91.56 90 ILE A CA 1
ATOM 721 C C . ILE A 1 90 ? -2.374 7.214 16.558 1.00 91.56 90 ILE A C 1
ATOM 723 O O . ILE A 1 90 ? -2.553 7.605 17.709 1.00 91.56 90 ILE A O 1
ATOM 727 N N . LYS A 1 91 ? -3.320 7.291 15.613 1.00 93.19 91 LYS A N 1
ATOM 728 C CA . LYS A 1 91 ? -4.625 7.927 15.835 1.00 93.19 91 LYS A CA 1
ATOM 729 C C . LYS A 1 91 ? -5.428 7.225 16.930 1.00 93.19 91 LYS A C 1
ATOM 731 O O . LYS A 1 91 ? -5.997 7.881 17.789 1.00 93.19 91 LYS A O 1
ATOM 736 N N . ALA A 1 92 ? -5.416 5.895 16.956 1.00 92.38 92 ALA A N 1
ATOM 737 C CA . ALA A 1 92 ? -6.008 5.107 18.030 1.00 92.38 92 ALA A CA 1
ATOM 738 C C . ALA A 1 92 ? -5.371 5.458 19.381 1.00 92.38 92 ALA A C 1
ATOM 740 O O . ALA A 1 92 ? -6.083 5.684 20.349 1.00 92.38 92 ALA A O 1
ATOM 741 N N . GLY A 1 93 ? -4.041 5.565 19.449 1.00 90.75 93 GLY A N 1
ATOM 742 C CA . GLY A 1 93 ? -3.348 5.999 20.662 1.00 90.75 93 GLY A CA 1
ATOM 743 C C . GLY A 1 93 ? -3.755 7.399 21.136 1.00 90.75 93 GLY A C 1
ATOM 744 O O . GLY A 1 93 ? -3.718 7.653 22.334 1.00 90.75 93 GLY A O 1
ATOM 745 N N . GLU A 1 94 ? -4.165 8.290 20.229 1.00 91.19 94 GLU A N 1
ATOM 746 C CA . GLU A 1 94 ? -4.711 9.613 20.559 1.00 91.19 94 GLU A CA 1
ATOM 747 C C . GLU A 1 94 ? -6.152 9.551 21.064 1.00 91.19 94 GLU A C 1
ATOM 749 O O . GLU A 1 94 ? -6.461 10.167 22.080 1.00 91.19 94 GLU A O 1
ATOM 754 N N . VAL A 1 95 ? -7.008 8.787 20.386 1.00 88.38 95 VAL A N 1
ATOM 755 C CA . VAL A 1 95 ? -8.426 8.616 20.741 1.00 88.38 95 VAL A CA 1
ATOM 756 C C . VAL A 1 95 ? -8.576 7.873 22.075 1.00 88.38 95 VAL A C 1
ATOM 758 O O . VAL A 1 95 ? -9.434 8.193 22.887 1.00 88.38 95 VAL A O 1
ATOM 761 N N . PHE A 1 96 ? -7.691 6.913 22.354 1.00 87.44 96 PHE A N 1
ATOM 762 C CA . PHE A 1 96 ? -7.685 6.141 23.598 1.00 87.44 96 PHE A CA 1
ATOM 763 C C . PHE A 1 96 ? -6.947 6.826 24.757 1.00 87.44 96 PHE A C 1
ATOM 765 O O . PHE A 1 96 ? -6.783 6.192 25.806 1.00 87.44 96 PHE A O 1
ATOM 772 N N . ARG A 1 97 ? -6.497 8.085 24.610 1.00 83.94 97 ARG A N 1
ATOM 773 C CA . ARG A 1 97 ? -5.829 8.821 25.700 1.00 83.94 97 ARG A CA 1
ATOM 774 C C . ARG A 1 97 ? -6.743 8.858 26.928 1.00 83.94 97 ARG A C 1
ATOM 776 O O . ARG A 1 97 ? -7.823 9.429 26.883 1.00 83.94 97 ARG A O 1
ATOM 783 N N . GLY A 1 98 ? -6.300 8.234 28.022 1.00 81.06 98 GLY A N 1
ATOM 784 C CA . GLY A 1 98 ? -7.072 8.118 29.268 1.00 81.06 98 GLY A CA 1
ATOM 785 C C . GLY A 1 98 ? -7.789 6.778 29.471 1.00 81.06 98 GLY A C 1
ATOM 786 O O . GLY A 1 98 ? -8.418 6.586 30.506 1.00 81.06 98 GLY A O 1
ATOM 787 N N . THR A 1 99 ? -7.667 5.830 28.538 1.00 82.62 99 THR A N 1
ATOM 788 C CA . THR A 1 99 ? -8.168 4.454 28.701 1.00 82.62 99 THR A CA 1
ATOM 789 C C . THR A 1 99 ? -7.011 3.460 28.853 1.00 82.62 99 THR A C 1
ATOM 791 O O . THR A 1 99 ? -5.946 3.654 28.273 1.00 82.62 99 THR A O 1
ATOM 794 N N . ASP A 1 100 ? -7.219 2.350 29.570 1.00 82.25 100 ASP A N 1
ATOM 795 C CA . ASP A 1 100 ? -6.220 1.269 29.747 1.00 82.25 100 ASP A CA 1
ATOM 796 C C . ASP A 1 100 ? -6.103 0.343 28.507 1.00 82.25 100 ASP A C 1
ATOM 798 O O . ASP A 1 100 ? -5.761 -0.841 28.558 1.00 82.25 100 ASP A O 1
ATOM 802 N N . MET A 1 101 ? -6.473 0.860 27.334 1.00 79.69 101 MET A N 1
ATOM 803 C CA . MET A 1 101 ? -6.534 0.098 26.093 1.00 79.69 101 MET A CA 1
ATOM 804 C C . MET A 1 101 ? -5.177 0.079 25.393 1.00 79.69 101 MET A C 1
ATOM 806 O O . MET A 1 101 ? -4.727 1.069 24.818 1.00 79.69 101 MET A O 1
ATOM 810 N N . LYS A 1 102 ? -4.545 -1.097 25.339 1.00 84.44 102 LYS A N 1
ATOM 811 C CA . LYS A 1 102 ? -3.323 -1.293 24.548 1.00 84.44 102 LYS A CA 1
ATOM 812 C C . LYS A 1 102 ? -3.642 -1.500 23.065 1.00 84.44 102 LYS A C 1
ATOM 814 O O . LYS A 1 102 ? -4.174 -2.543 22.669 1.00 84.44 102 LYS A O 1
ATOM 819 N N . VAL A 1 103 ? -3.204 -0.559 22.225 1.00 88.88 103 VAL A N 1
ATOM 820 C CA . VAL A 1 103 ? -3.263 -0.652 20.755 1.00 88.88 103 VAL A CA 1
ATOM 821 C C . VAL A 1 103 ? -2.251 -1.691 20.255 1.00 88.88 103 VAL A C 1
ATOM 823 O O . VAL A 1 103 ? -1.126 -1.392 19.861 1.00 88.88 103 VAL A O 1
ATOM 826 N N . SER A 1 104 ? -2.639 -2.963 20.323 1.00 90.50 104 SER A N 1
ATOM 827 C CA . SER A 1 104 ? -1.833 -4.089 19.844 1.00 90.50 104 SER A CA 1
ATOM 828 C C . SER A 1 104 ? -2.114 -4.416 18.373 1.00 90.50 104 SER A C 1
ATOM 830 O O . SER A 1 104 ? -3.172 -4.102 17.825 1.00 90.50 104 SER A O 1
ATOM 832 N N . ILE A 1 105 ? -1.194 -5.142 17.730 1.00 90.62 105 ILE A N 1
ATOM 833 C CA . ILE A 1 105 ? -1.376 -5.654 16.359 1.00 90.62 105 ILE A CA 1
ATOM 834 C C . ILE A 1 105 ? -2.632 -6.539 16.256 1.00 90.62 105 ILE A C 1
ATOM 836 O O . ILE A 1 105 ? -3.356 -6.472 15.260 1.00 90.62 105 ILE A O 1
ATOM 840 N N . GLY A 1 106 ? -2.900 -7.352 17.285 1.00 91.44 106 GLY A N 1
ATOM 841 C CA . GLY A 1 106 ? -4.079 -8.219 17.354 1.00 91.44 106 GLY A CA 1
ATOM 842 C C . GLY A 1 106 ? -5.385 -7.432 17.477 1.00 91.44 106 GLY A C 1
ATOM 843 O O . GLY A 1 106 ? -6.364 -7.755 16.796 1.00 91.44 106 GLY A O 1
ATOM 844 N N . TRP A 1 107 ? -5.381 -6.358 18.273 1.00 91.38 107 TRP A N 1
ATOM 845 C CA . TRP A 1 107 ? -6.505 -5.425 18.343 1.00 91.38 107 TRP A CA 1
ATOM 846 C C . TRP A 1 107 ? -6.766 -4.779 16.979 1.00 91.38 107 TRP A C 1
ATOM 848 O O . TRP A 1 107 ? -7.892 -4.849 16.492 1.00 91.38 107 TRP A O 1
ATOM 858 N N . LEU A 1 108 ? -5.723 -4.278 16.306 1.00 92.94 108 LEU A N 1
ATOM 859 C CA . LEU A 1 108 ? -5.850 -3.644 14.990 1.00 92.94 108 LEU A CA 1
ATOM 860 C C . LEU A 1 108 ? -6.392 -4.614 13.926 1.00 92.94 108 LEU A C 1
ATOM 862 O O . LEU A 1 108 ? -7.257 -4.252 13.136 1.00 92.94 108 LEU A O 1
ATOM 866 N N . ASN A 1 109 ? -5.933 -5.870 13.912 1.00 92.62 109 ASN A N 1
ATOM 867 C CA . ASN A 1 109 ? -6.485 -6.897 13.017 1.00 92.62 109 ASN A CA 1
ATOM 868 C C . ASN A 1 109 ? -7.974 -7.148 13.273 1.00 92.62 109 ASN A C 1
ATOM 870 O O . ASN A 1 109 ? -8.750 -7.310 12.332 1.00 92.62 109 ASN A O 1
ATOM 874 N N . SER A 1 110 ? -8.362 -7.185 14.547 1.00 90.94 110 SER A N 1
ATOM 875 C CA . SER A 1 110 ? -9.753 -7.388 14.945 1.00 90.94 110 SER A CA 1
ATOM 876 C C . SER A 1 110 ? -10.616 -6.185 14.561 1.00 90.94 110 SER A C 1
ATOM 878 O O . SER A 1 110 ? -11.700 -6.381 14.023 1.00 90.94 110 SER A O 1
ATOM 880 N N . PHE A 1 111 ? -10.113 -4.965 14.761 1.00 92.44 111 PHE A N 1
ATOM 881 C CA . PHE A 1 111 ? -10.746 -3.711 14.346 1.00 92.44 111 PHE A CA 1
ATOM 882 C C . PHE A 1 111 ? -11.018 -3.679 12.840 1.00 92.44 111 PHE A C 1
ATOM 884 O O . PHE A 1 111 ? -12.165 -3.523 12.424 1.00 92.44 111 PHE A O 1
ATOM 891 N N . LEU A 1 112 ? -9.997 -3.943 12.019 1.00 92.94 112 LEU A N 1
ATOM 892 C CA . LEU A 1 112 ? -10.156 -3.978 10.563 1.00 92.94 112 LEU A CA 1
ATOM 893 C C . LEU A 1 112 ? -11.198 -5.021 10.133 1.00 92.94 112 LEU A C 1
ATOM 895 O O . LEU A 1 112 ? -12.017 -4.760 9.257 1.00 92.94 112 LEU A O 1
ATOM 899 N N . LYS A 1 113 ? -11.210 -6.191 10.785 1.00 90.56 113 LYS A N 1
ATOM 900 C CA . LYS A 1 113 ? -12.178 -7.254 10.496 1.00 90.56 113 LYS A CA 1
ATOM 901 C C . LYS A 1 113 ? -13.614 -6.863 10.863 1.00 90.56 113 LYS A C 1
ATOM 903 O O . LYS A 1 113 ? -14.517 -7.210 10.110 1.00 90.56 113 LYS A O 1
ATOM 908 N N . ARG A 1 114 ? -13.828 -6.169 11.989 1.00 90.69 114 ARG A N 1
ATOM 909 C CA . ARG A 1 114 ? -15.160 -5.707 12.425 1.00 90.69 114 ARG A CA 1
ATOM 910 C C . ARG A 1 114 ? -15.766 -4.709 11.441 1.00 90.69 114 ARG A C 1
ATOM 912 O O . ARG A 1 114 ? -16.924 -4.853 11.070 1.00 90.69 114 ARG A O 1
ATOM 919 N N . HIS A 1 115 ? -14.961 -3.757 10.976 1.00 91.31 115 HIS A N 1
ATOM 920 C CA . HIS A 1 115 ? -15.404 -2.673 10.091 1.00 91.31 115 HIS A CA 1
ATOM 921 C C . HIS A 1 115 ? -15.284 -2.989 8.596 1.00 91.31 115 HIS A C 1
ATOM 923 O O . HIS A 1 115 ? -15.468 -2.110 7.761 1.00 91.31 115 HIS A O 1
ATOM 929 N N . ASN A 1 116 ? -14.994 -4.244 8.235 1.00 91.56 116 ASN A N 1
ATOM 930 C CA . ASN A 1 116 ? -14.796 -4.682 6.848 1.00 91.56 116 ASN A CA 1
ATOM 931 C C . ASN A 1 116 ? -13.699 -3.907 6.098 1.00 91.56 116 ASN A C 1
ATOM 933 O O . ASN A 1 116 ? -13.756 -3.740 4.880 1.00 91.56 116 ASN A O 1
ATOM 937 N N . PHE A 1 117 ? -12.656 -3.486 6.803 1.00 93.31 117 PHE A N 1
ATOM 938 C CA . PHE A 1 117 ? -11.474 -2.899 6.195 1.00 93.31 117 PHE A CA 1
ATOM 939 C C . PHE A 1 117 ? -10.470 -3.979 5.787 1.00 93.31 117 PHE A C 1
ATOM 941 O O . PHE A 1 117 ? -10.235 -4.962 6.494 1.00 93.31 117 PHE A O 1
ATOM 948 N N . THR A 1 118 ? -9.841 -3.795 4.631 1.00 91.44 118 THR A N 1
ATOM 949 C CA . THR A 1 118 ? -8.853 -4.717 4.070 1.00 91.44 118 THR A CA 1
ATOM 950 C C . THR A 1 118 ? -7.573 -3.971 3.731 1.00 91.44 118 THR A C 1
ATOM 952 O O . THR A 1 118 ? -7.590 -2.848 3.240 1.00 91.44 118 THR A O 1
ATOM 955 N N . ARG A 1 119 ? -6.429 -4.616 3.963 1.00 89.94 119 ARG A N 1
ATOM 956 C CA . ARG A 1 119 ? -5.139 -4.087 3.521 1.00 89.94 119 ARG A CA 1
ATOM 957 C C . ARG A 1 119 ? -4.982 -4.307 2.018 1.00 89.94 119 ARG A C 1
ATOM 959 O O . ARG A 1 119 ? -4.940 -5.451 1.566 1.00 89.94 119 ARG A O 1
ATOM 966 N N . ARG A 1 120 ? -4.835 -3.224 1.267 1.00 86.62 120 ARG A N 1
ATOM 967 C CA . ARG A 1 120 ? -4.481 -3.219 -0.153 1.00 86.62 120 ARG A CA 1
ATOM 968 C C . ARG A 1 120 ? -3.027 -2.803 -0.313 1.00 86.62 120 ARG A C 1
ATOM 970 O O . ARG A 1 120 ? -2.513 -1.997 0.459 1.00 86.62 120 ARG A O 1
ATOM 977 N N . ARG A 1 121 ? -2.356 -3.365 -1.314 1.00 85.50 121 ARG A N 1
ATOM 978 C CA . ARG A 1 121 ? -1.055 -2.872 -1.766 1.00 85.50 121 ARG A CA 1
ATOM 979 C C . ARG A 1 121 ? -1.305 -1.939 -2.939 1.00 85.50 121 ARG A C 1
ATOM 981 O O . ARG A 1 121 ? -2.067 -2.307 -3.831 1.00 85.50 121 ARG A O 1
ATOM 988 N N . VAL A 1 122 ? -0.692 -0.761 -2.926 1.00 77.38 122 VAL A N 1
ATOM 989 C CA . VAL A 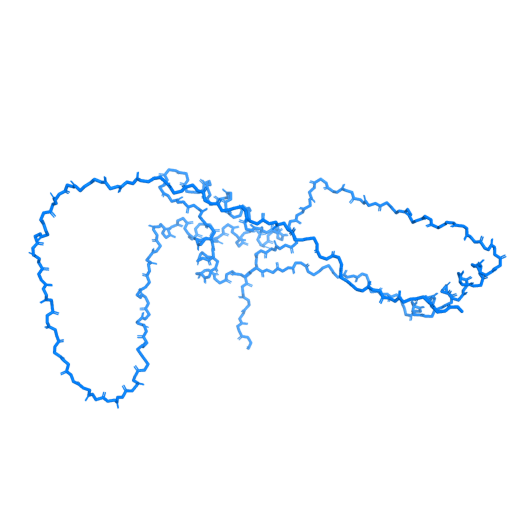1 122 ? -0.709 0.122 -4.091 1.00 77.38 122 VAL A CA 1
ATOM 990 C C . VAL A 1 122 ? 0.022 -0.616 -5.206 1.00 77.38 122 VAL A C 1
ATOM 992 O O . VAL A 1 122 ? 1.195 -0.966 -5.071 1.00 77.38 122 VAL A O 1
ATOM 995 N N . THR A 1 123 ? -0.693 -0.928 -6.281 1.00 72.44 123 THR A N 1
ATOM 996 C CA . THR A 1 123 ? -0.068 -1.405 -7.509 1.00 72.44 123 THR A CA 1
ATOM 997 C C . THR A 1 123 ? 0.453 -0.178 -8.228 1.00 72.44 123 THR A C 1
ATOM 999 O O . THR A 1 123 ? -0.338 0.617 -8.735 1.00 72.44 123 THR A O 1
ATOM 1002 N N . THR A 1 124 ? 1.770 0.006 -8.251 1.00 68.38 124 THR A N 1
ATOM 1003 C CA . THR A 1 124 ? 2.375 0.987 -9.147 1.00 68.38 124 THR A CA 1
ATOM 1004 C C . THR A 1 124 ? 2.051 0.534 -10.563 1.00 68.38 124 THR A C 1
ATOM 1006 O O . THR A 1 124 ? 2.581 -0.472 -11.034 1.00 68.38 124 THR A O 1
ATOM 1009 N N . THR A 1 125 ? 1.122 1.219 -11.222 1.00 60.22 125 THR A N 1
ATOM 1010 C CA . THR A 1 125 ? 0.890 1.013 -12.647 1.00 60.22 125 THR A CA 1
ATOM 1011 C C . THR A 1 125 ? 2.165 1.452 -13.348 1.00 60.22 125 THR A C 1
ATOM 1013 O O . THR A 1 125 ? 2.452 2.646 -13.417 1.00 60.22 125 THR A O 1
ATOM 1016 N N . ALA A 1 126 ? 2.964 0.488 -13.807 1.00 72.06 126 ALA A N 1
ATOM 1017 C CA . ALA A 1 126 ? 4.093 0.787 -14.672 1.00 72.06 126 ALA A CA 1
ATOM 1018 C C . ALA A 1 126 ? 3.580 1.565 -15.890 1.00 72.06 126 ALA A C 1
ATOM 1020 O O . ALA A 1 126 ? 2.459 1.335 -16.360 1.00 72.06 126 ALA A O 1
ATOM 1021 N N . GLN A 1 127 ? 4.386 2.500 -16.391 1.00 80.94 127 GLN A N 1
ATOM 1022 C CA . GLN A 1 127 ? 4.054 3.195 -17.629 1.00 80.94 127 GLN A CA 1
ATOM 1023 C C . GLN A 1 127 ? 3.819 2.153 -18.727 1.00 80.94 127 GLN A C 1
ATOM 1025 O O . GLN A 1 127 ? 4.596 1.208 -18.875 1.00 80.94 127 GLN A O 1
ATOM 1030 N N . LYS A 1 128 ? 2.713 2.293 -19.468 1.00 85.56 128 LYS A N 1
ATOM 1031 C CA . LYS A 1 128 ? 2.430 1.388 -20.584 1.00 85.56 128 LYS A CA 1
ATOM 1032 C C . LYS A 1 128 ? 3.535 1.575 -21.626 1.00 85.56 128 LYS A C 1
ATOM 1034 O O . LYS A 1 128 ? 3.742 2.715 -22.049 1.00 85.56 128 LYS A O 1
ATOM 1039 N N . PRO A 1 129 ? 4.234 0.505 -22.036 1.00 87.12 129 PRO A N 1
ATOM 1040 C CA . PRO A 1 129 ? 5.279 0.639 -23.033 1.00 87.12 129 PRO A CA 1
ATOM 1041 C C . PRO A 1 129 ? 4.676 1.116 -24.365 1.00 87.12 129 PRO A C 1
ATOM 1043 O O . PRO A 1 129 ? 3.527 0.780 -24.680 1.00 87.12 129 PRO A O 1
ATOM 1046 N N . PRO A 1 130 ? 5.425 1.895 -25.162 1.00 90.88 130 PRO A N 1
ATOM 1047 C CA . PRO A 1 130 ? 5.003 2.258 -26.508 1.00 90.88 130 PRO A CA 1
ATOM 1048 C C . PRO A 1 130 ? 4.902 1.010 -27.399 1.00 90.88 130 PRO A C 1
ATOM 1050 O O . PRO A 1 130 ? 5.518 -0.022 -27.130 1.00 90.88 130 PRO A O 1
ATOM 1053 N N . LYS A 1 131 ? 4.133 1.098 -28.492 1.00 91.88 131 LYS A N 1
ATOM 1054 C CA . LYS A 1 131 ? 3.850 -0.050 -29.380 1.00 91.88 131 LYS A CA 1
ATOM 1055 C C . LYS A 1 131 ? 5.115 -0.714 -29.948 1.00 91.88 131 LYS A C 1
ATOM 1057 O O . LYS A 1 131 ? 5.111 -1.917 -30.170 1.00 91.88 131 LYS A O 1
ATOM 1062 N N . ASN A 1 132 ? 6.183 0.054 -30.156 1.00 92.75 132 ASN A N 1
ATOM 1063 C CA . ASN A 1 132 ? 7.462 -0.394 -30.717 1.00 92.75 132 ASN A CA 1
ATOM 1064 C C . ASN A 1 132 ? 8.514 -0.781 -29.656 1.00 92.75 132 ASN A C 1
ATOM 1066 O O . ASN A 1 132 ? 9.679 -0.976 -29.994 1.00 92.75 132 ASN A O 1
ATOM 1070 N N . TYR A 1 133 ? 8.136 -0.891 -28.379 1.00 93.06 133 TYR A N 1
ATOM 1071 C CA . TYR A 1 133 ? 9.077 -1.153 -27.285 1.00 93.06 133 TYR A CA 1
ATOM 1072 C C . TYR A 1 133 ? 9.884 -2.446 -27.475 1.00 93.06 133 TYR A C 1
ATOM 1074 O O . TYR A 1 133 ? 11.100 -2.442 -27.310 1.00 93.06 133 TYR A O 1
ATOM 1082 N N . ALA A 1 134 ? 9.224 -3.542 -27.859 1.00 93.06 134 ALA A N 1
ATOM 1083 C CA . ALA A 1 134 ? 9.881 -4.842 -27.999 1.00 93.06 134 ALA A CA 1
ATOM 1084 C C . ALA A 1 134 ? 10.959 -4.842 -29.097 1.00 93.06 134 ALA A C 1
ATOM 1086 O O . ALA A 1 134 ? 12.039 -5.396 -28.904 1.00 93.06 134 ALA A O 1
ATOM 1087 N N . GLU A 1 135 ? 10.683 -4.181 -30.223 1.00 95.19 135 GLU A N 1
ATOM 1088 C CA . GLU A 1 135 ? 11.626 -4.073 -31.336 1.00 95.19 135 GLU A CA 1
ATOM 1089 C C . GLU A 1 135 ? 12.825 -3.192 -30.967 1.00 95.19 135 GLU A C 1
ATOM 1091 O O . GLU A 1 135 ? 13.968 -3.589 -31.184 1.00 95.19 135 GLU A O 1
ATOM 1096 N N . ALA A 1 136 ? 12.581 -2.046 -30.321 1.00 94.38 136 ALA A N 1
ATOM 1097 C CA . ALA A 1 136 ? 13.644 -1.157 -29.860 1.00 94.38 136 ALA A CA 1
ATOM 1098 C C . ALA A 1 136 ? 14.575 -1.842 -28.842 1.00 94.38 136 ALA A C 1
ATOM 1100 O O . ALA A 1 136 ? 15.795 -1.695 -28.921 1.00 94.38 136 ALA A O 1
ATOM 1101 N N . VAL A 1 137 ? 14.022 -2.635 -27.917 1.00 95.69 137 VAL A N 1
ATOM 1102 C CA . VAL A 1 137 ? 14.819 -3.419 -26.959 1.00 95.69 137 VAL A CA 1
ATOM 1103 C C . VAL A 1 137 ? 15.661 -4.471 -27.682 1.00 95.69 137 VAL A C 1
ATOM 1105 O O . VAL A 1 137 ? 16.847 -4.600 -27.385 1.00 95.69 137 VAL A O 1
ATOM 1108 N N . ALA A 1 138 ? 15.090 -5.190 -28.653 1.00 95.94 138 ALA A N 1
ATOM 1109 C CA . ALA A 1 138 ? 15.828 -6.192 -29.422 1.00 95.94 138 ALA A CA 1
ATOM 1110 C C . ALA A 1 138 ? 16.995 -5.566 -30.205 1.00 95.94 138 ALA A C 1
ATOM 1112 O O . ALA A 1 138 ? 18.123 -6.057 -30.127 1.00 95.94 138 ALA A O 1
ATOM 1113 N N . GLN A 1 139 ? 16.749 -4.447 -30.892 1.00 97.06 139 GLN A N 1
ATOM 1114 C CA . GLN A 1 139 ? 17.781 -3.704 -31.623 1.00 97.06 139 GLN A CA 1
ATOM 1115 C C . GLN A 1 139 ? 18.884 -3.190 -30.687 1.00 97.06 139 GLN A C 1
ATOM 1117 O O . GLN A 1 139 ? 20.070 -3.324 -30.994 1.00 97.06 139 GLN A O 1
ATOM 1122 N N . PHE A 1 140 ? 18.512 -2.653 -29.522 1.00 96.38 140 PHE A N 1
ATOM 1123 C CA . PHE A 1 140 ? 19.470 -2.161 -28.534 1.00 96.38 140 PHE A CA 1
ATOM 1124 C C . PHE A 1 140 ? 20.372 -3.278 -27.992 1.00 96.38 140 PHE A C 1
ATOM 1126 O O . PHE A 1 140 ? 21.588 -3.104 -27.920 1.00 96.38 140 PHE A O 1
ATOM 1133 N N . VAL A 1 141 ? 19.803 -4.440 -27.655 1.00 95.94 141 VAL A N 1
ATOM 1134 C CA . VAL A 1 141 ? 20.574 -5.590 -27.153 1.00 95.94 141 VAL A CA 1
ATOM 1135 C C . VAL A 1 141 ? 21.585 -6.071 -28.195 1.00 95.94 141 VAL A C 1
ATOM 1137 O O . VAL A 1 141 ? 22.753 -6.268 -27.856 1.00 95.94 141 VAL A O 1
ATOM 1140 N N . VAL A 1 142 ? 21.175 -6.198 -29.463 1.00 96.50 142 VAL A N 1
ATOM 1141 C CA . VAL A 1 142 ? 22.085 -6.576 -30.560 1.00 96.50 142 VAL A CA 1
ATOM 1142 C C . VAL A 1 142 ? 23.218 -5.556 -30.698 1.00 96.50 142 VAL A C 1
ATOM 1144 O O . VAL A 1 142 ? 24.388 -5.939 -30.715 1.00 96.50 142 VAL A O 1
ATOM 1147 N N . HIS A 1 143 ? 22.891 -4.261 -30.698 1.00 95.50 143 HIS A N 1
ATOM 1148 C CA . HIS A 1 143 ? 23.882 -3.191 -30.815 1.00 95.50 143 HIS A CA 1
ATOM 1149 C C . HIS A 1 143 ? 24.926 -3.210 -29.686 1.00 95.50 143 HIS A C 1
ATOM 1151 O O . HIS A 1 143 ? 26.127 -3.064 -29.927 1.00 95.50 143 HIS A O 1
ATOM 1157 N N . VAL A 1 144 ? 24.486 -3.394 -28.437 1.00 92.94 144 VAL A N 1
ATOM 1158 C CA . VAL A 1 144 ? 25.385 -3.441 -27.273 1.00 92.94 144 VAL A CA 1
ATOM 1159 C C . VAL A 1 144 ? 26.318 -4.651 -27.347 1.00 92.94 144 VAL A C 1
ATOM 1161 O O . VAL A 1 144 ? 27.506 -4.528 -27.040 1.00 92.94 144 VAL A O 1
ATOM 1164 N N . GLU A 1 145 ? 25.821 -5.805 -27.789 1.00 90.69 145 GLU A N 1
ATOM 1165 C CA . GLU A 1 145 ? 26.632 -7.018 -27.936 1.00 90.69 145 GLU A CA 1
ATOM 1166 C C . GLU A 1 145 ? 27.693 -6.891 -29.040 1.00 90.69 145 GLU A C 1
ATOM 1168 O O . GLU A 1 145 ? 28.842 -7.305 -28.852 1.00 90.69 145 GLU A O 1
ATOM 1173 N N . GLU A 1 146 ? 27.364 -6.254 -30.164 1.00 93.06 146 GLU A N 1
ATOM 1174 C CA . GLU A 1 146 ? 28.343 -5.935 -31.212 1.00 93.06 146 GLU A CA 1
ATOM 1175 C C . GLU A 1 146 ? 29.447 -5.006 -30.689 1.00 93.06 146 GLU A C 1
ATOM 1177 O O . GLU A 1 146 ? 30.641 -5.276 -30.862 1.00 93.06 146 GLU A O 1
ATOM 1182 N N . ARG A 1 147 ? 29.061 -3.950 -29.963 1.00 89.75 147 ARG A N 1
ATOM 1183 C CA . ARG A 1 147 ? 30.002 -3.008 -29.333 1.00 89.75 147 ARG A CA 1
ATOM 1184 C C . ARG A 1 147 ? 30.913 -3.694 -28.316 1.00 89.75 147 ARG A C 1
ATOM 1186 O O . ARG A 1 147 ? 32.110 -3.401 -28.275 1.00 89.75 147 ARG A O 1
ATOM 1193 N N . ARG A 1 148 ? 30.376 -4.622 -27.520 1.00 88.25 148 ARG A N 1
ATOM 1194 C CA . ARG A 1 148 ? 31.144 -5.402 -26.535 1.00 88.25 148 ARG A CA 1
ATOM 1195 C C . ARG A 1 148 ? 32.235 -6.243 -27.182 1.00 88.25 148 ARG A C 1
ATOM 1197 O O . ARG A 1 148 ? 33.358 -6.259 -26.675 1.00 88.25 148 ARG A O 1
ATOM 1204 N N . LYS A 1 149 ? 31.927 -6.896 -28.305 1.00 88.19 149 LYS A N 1
ATOM 12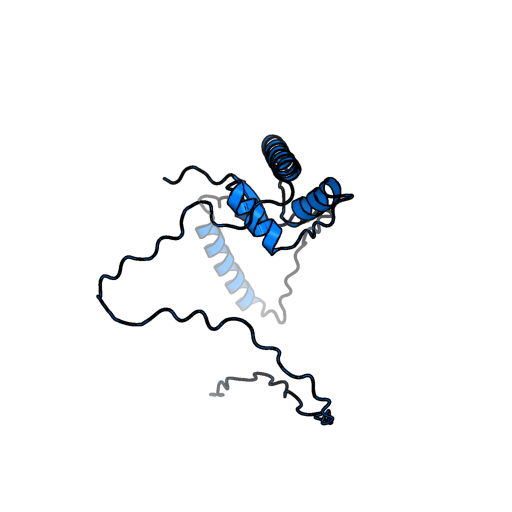05 C CA . LYS A 1 149 ? 32.899 -7.703 -29.059 1.00 88.19 149 LYS A CA 1
ATOM 1206 C C . LYS A 1 149 ? 34.000 -6.845 -29.682 1.00 88.19 149 LYS A C 1
ATOM 1208 O O . LYS A 1 149 ? 35.149 -7.271 -29.691 1.00 88.19 149 LYS A O 1
ATOM 1213 N N . ALA A 1 150 ? 33.663 -5.647 -30.160 1.00 90.00 150 ALA A N 1
ATOM 1214 C CA . ALA A 1 150 ? 34.616 -4.764 -30.828 1.00 90.00 150 ALA A CA 1
ATOM 1215 C C . ALA A 1 150 ? 35.622 -4.100 -29.870 1.00 90.00 150 ALA A C 1
ATOM 1217 O O . ALA A 1 150 ? 36.802 -4.008 -30.194 1.00 90.00 150 ALA A O 1
ATOM 1218 N N . VAL A 1 151 ? 35.171 -3.624 -28.702 1.00 84.31 151 VAL A N 1
ATOM 1219 C CA . VAL A 1 151 ? 35.981 -2.741 -27.833 1.00 84.31 151 VAL A CA 1
ATOM 1220 C C . VAL A 1 151 ? 36.608 -3.472 -26.632 1.00 84.31 151 VAL A C 1
ATOM 1222 O O . VAL A 1 151 ? 37.469 -2.911 -25.967 1.00 84.31 151 VAL A O 1
ATOM 1225 N N . LYS A 1 152 ? 36.241 -4.737 -26.368 1.00 83.25 152 LYS A N 1
ATOM 1226 C CA . LYS A 1 152 ? 36.711 -5.554 -25.225 1.00 83.25 152 LYS A CA 1
ATOM 1227 C C . LYS A 1 152 ? 36.789 -4.751 -23.914 1.00 83.25 152 LYS A C 1
ATOM 1229 O O . LYS A 1 152 ? 37.863 -4.446 -23.402 1.00 83.25 152 LYS A O 1
ATOM 1234 N N . PHE A 1 153 ? 35.625 -4.429 -23.355 1.00 81.25 153 PHE A N 1
ATOM 1235 C CA . PHE A 1 153 ? 35.529 -3.737 -22.068 1.00 81.25 153 PHE A CA 1
ATOM 1236 C C . PHE A 1 153 ? 36.101 -4.595 -20.928 1.00 81.25 153 PHE A C 1
ATOM 1238 O O . PHE A 1 153 ? 35.748 -5.766 -20.794 1.00 81.25 153 PHE A O 1
ATOM 1245 N N . SER A 1 154 ? 36.965 -4.011 -20.096 1.00 84.12 154 SER A N 1
ATOM 1246 C CA . SER A 1 154 ? 37.506 -4.649 -18.886 1.00 84.12 154 SER A CA 1
ATOM 1247 C C . SER A 1 154 ? 36.527 -4.591 -17.711 1.00 84.12 154 SER A C 1
ATOM 1249 O O . SER A 1 154 ? 36.441 -5.536 -16.931 1.00 84.12 154 SER A O 1
ATOM 1251 N N . SER A 1 155 ? 35.764 -3.503 -17.600 1.00 82.69 155 SER A N 1
ATOM 1252 C CA . SER A 1 155 ? 34.731 -3.307 -16.587 1.00 82.69 155 SER A CA 1
ATOM 1253 C C . SER A 1 155 ? 33.600 -2.434 -17.132 1.00 82.69 155 SER A C 1
ATOM 1255 O O . SER A 1 155 ? 33.815 -1.510 -17.915 1.00 82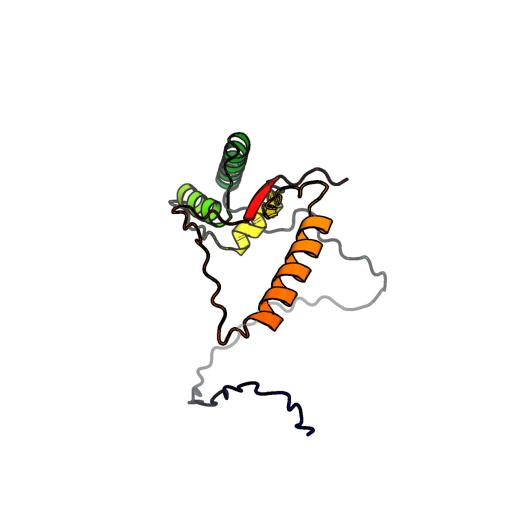.69 155 SER A O 1
ATOM 1257 N N . VAL A 1 156 ? 32.370 -2.752 -16.730 1.00 85.94 156 VAL A N 1
ATOM 1258 C CA . VAL A 1 156 ? 31.171 -1.960 -17.025 1.00 85.94 156 VAL A CA 1
ATOM 1259 C C . VAL A 1 156 ? 30.549 -1.599 -15.687 1.00 85.94 156 VAL A C 1
ATOM 1261 O O . VAL A 1 156 ? 30.226 -2.488 -14.901 1.00 85.94 156 VAL A O 1
ATOM 1264 N N . LEU A 1 157 ? 30.413 -0.303 -15.423 1.00 89.69 157 LEU A N 1
ATOM 1265 C CA . LEU A 1 157 ? 29.827 0.216 -14.193 1.00 89.69 157 LEU A CA 1
ATOM 1266 C C . LEU A 1 157 ? 28.437 0.767 -14.510 1.00 89.69 157 LEU A C 1
ATOM 1268 O O . LEU A 1 157 ? 28.287 1.584 -15.415 1.00 89.69 157 LEU A O 1
ATOM 1272 N N . ALA A 1 158 ? 27.426 0.300 -13.782 1.00 92.31 158 ALA A N 1
ATOM 1273 C CA . ALA A 1 158 ? 26.082 0.856 -13.847 1.00 92.31 158 ALA A CA 1
ATOM 1274 C C . ALA A 1 158 ? 25.963 1.980 -12.813 1.00 92.31 158 ALA A C 1
ATOM 1276 O O . ALA A 1 158 ? 26.283 1.779 -11.641 1.00 92.31 158 ALA A O 1
ATOM 1277 N N . MET A 1 159 ? 25.513 3.151 -13.251 1.00 95.00 159 MET A N 1
ATOM 1278 C CA . MET A 1 159 ? 25.224 4.297 -12.395 1.00 95.00 159 MET A CA 1
ATOM 1279 C C . MET A 1 159 ? 23.823 4.785 -12.743 1.00 95.00 159 MET A C 1
ATOM 1281 O O . MET A 1 159 ? 23.520 4.960 -13.921 1.00 95.00 159 MET A O 1
ATOM 1285 N N . ASP A 1 160 ? 22.982 4.967 -11.732 1.00 95.06 160 ASP A N 1
ATOM 1286 C CA . ASP A 1 160 ? 21.632 5.496 -11.892 1.00 95.06 160 ASP A CA 1
ATOM 1287 C C . ASP A 1 160 ? 21.302 6.415 -10.716 1.00 95.06 160 ASP A C 1
ATOM 1289 O O . ASP A 1 160 ?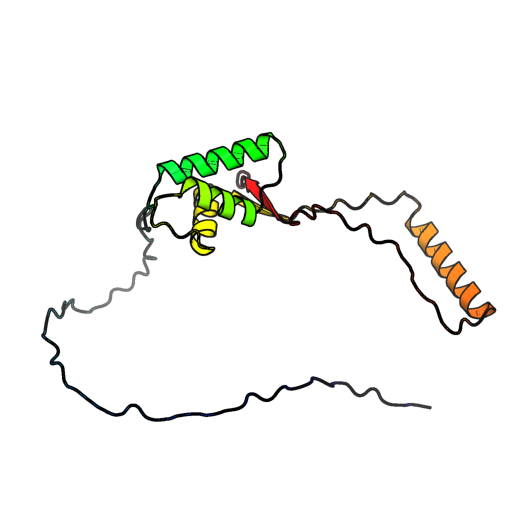 21.791 6.220 -9.596 1.00 95.06 160 ASP A O 1
ATOM 1293 N N . GLU A 1 161 ? 20.481 7.424 -10.972 1.00 94.56 161 GLU A N 1
ATOM 1294 C CA . GLU A 1 161 ? 20.002 8.335 -9.943 1.00 94.56 161 GLU A CA 1
ATOM 1295 C C . GLU A 1 161 ? 18.758 7.735 -9.292 1.00 94.56 161 GLU A C 1
ATOM 1297 O O . GLU A 1 161 ? 17.724 7.531 -9.922 1.00 94.56 161 GLU A O 1
ATOM 1302 N N . THR A 1 162 ? 18.829 7.464 -7.991 1.00 86.25 162 THR A N 1
ATOM 1303 C CA . THR A 1 162 ? 17.647 7.059 -7.226 1.00 86.25 162 THR A CA 1
ATOM 1304 C C . THR A 1 162 ? 17.114 8.259 -6.462 1.00 86.25 162 THR A C 1
ATOM 1306 O O . THR A 1 162 ? 17.742 8.729 -5.513 1.00 86.25 162 THR A O 1
ATOM 1309 N N . ALA A 1 163 ? 15.935 8.748 -6.848 1.00 83.88 163 ALA A N 1
ATOM 1310 C CA . ALA A 1 163 ? 15.260 9.803 -6.102 1.00 83.88 163 ALA A CA 1
ATOM 1311 C C . ALA A 1 163 ? 14.931 9.326 -4.674 1.00 83.88 163 ALA A C 1
ATOM 1313 O O . ALA A 1 163 ? 14.245 8.318 -4.483 1.00 83.88 163 ALA A O 1
ATOM 1314 N N . VAL A 1 164 ? 15.398 10.073 -3.670 1.00 82.06 164 VAL A N 1
ATOM 1315 C CA . VAL A 1 164 ? 15.051 9.859 -2.259 1.00 82.06 164 VAL A CA 1
ATOM 1316 C C . VAL A 1 164 ? 13.963 10.853 -1.874 1.00 82.06 164 VAL A C 1
ATOM 1318 O O . VAL A 1 164 ? 14.164 12.064 -1.905 1.00 82.06 164 VAL A O 1
ATOM 1321 N N . TRP A 1 165 ? 12.796 10.337 -1.502 1.00 79.38 165 TRP A N 1
ATOM 1322 C CA . TRP A 1 165 ? 11.641 11.148 -1.124 1.00 79.38 165 TRP A CA 1
ATOM 1323 C C . TRP A 1 165 ? 11.566 11.283 0.399 1.00 79.38 165 TRP A C 1
ATOM 1325 O O . TRP A 1 165 ? 11.679 10.285 1.108 1.00 79.38 165 TRP A O 1
ATOM 1335 N N . PHE A 1 166 ? 11.321 12.498 0.906 1.00 76.06 166 PHE A N 1
ATOM 1336 C CA . PHE A 1 166 ? 11.162 12.752 2.349 1.00 76.06 166 PHE A CA 1
ATOM 1337 C C . PHE A 1 166 ? 9.998 11.947 2.951 1.00 76.06 166 PHE A C 1
ATOM 1339 O O . PHE A 1 166 ? 10.111 11.378 4.033 1.00 76.06 166 PHE A O 1
ATOM 1346 N N . ASN A 1 167 ? 8.897 11.840 2.204 1.00 70.12 167 ASN A N 1
ATOM 1347 C CA . ASN A 1 167 ? 7.759 11.000 2.544 1.00 70.12 167 ASN A CA 1
ATOM 1348 C C . ASN A 1 167 ? 7.764 9.778 1.623 1.00 70.12 167 ASN A C 1
ATOM 1350 O O . ASN A 1 167 ? 7.328 9.866 0.478 1.00 70.12 167 ASN A O 1
ATOM 1354 N N . CYS A 1 168 ? 8.251 8.644 2.122 1.00 64.56 168 CYS A N 1
ATOM 1355 C CA . CYS A 1 168 ? 8.066 7.339 1.492 1.00 64.56 168 CYS A CA 1
ATOM 1356 C C . CYS A 1 168 ? 6.853 6.669 2.161 1.00 64.56 168 CYS A C 1
ATOM 1358 O O . CYS A 1 168 ? 7.021 6.006 3.190 1.00 64.56 168 CYS A O 1
ATOM 1360 N N . PRO A 1 169 ? 5.613 6.921 1.690 1.00 67.62 169 PRO A N 1
ATOM 1361 C CA . PRO A 1 169 ? 4.441 6.298 2.282 1.00 67.62 169 PRO A CA 1
ATOM 1362 C C . PRO A 1 169 ? 4.540 4.780 2.134 1.00 67.62 169 PRO A C 1
ATOM 1364 O O . PRO A 1 169 ? 5.036 4.269 1.130 1.00 67.62 169 PRO A O 1
ATOM 1367 N N . ASP A 1 170 ? 4.037 4.052 3.130 1.00 70.25 170 ASP A N 1
ATOM 1368 C CA . ASP A 1 170 ? 3.950 2.600 3.037 1.00 70.25 170 ASP A CA 1
ATOM 1369 C C . ASP A 1 170 ? 3.210 2.218 1.746 1.00 70.25 170 ASP A C 1
ATOM 1371 O O . ASP A 1 170 ? 2.108 2.700 1.478 1.00 70.25 170 ASP A O 1
ATOM 1375 N N . ASN A 1 171 ? 3.741 1.250 0.996 1.00 79.00 171 ASN A N 1
ATOM 1376 C CA . ASN A 1 171 ? 3.076 0.701 -0.196 1.00 79.00 171 ASN A CA 1
ATOM 1377 C C . ASN A 1 171 ? 1.760 -0.032 0.134 1.00 79.00 171 ASN A C 1
ATOM 1379 O O . ASN A 1 171 ? 1.162 -0.674 -0.731 1.00 79.00 171 ASN A O 1
ATOM 1383 N N . THR A 1 172 ? 1.323 -0.001 1.393 1.00 84.75 172 THR A N 1
ATOM 1384 C CA . THR A 1 172 ? 0.105 -0.627 1.885 1.00 84.75 172 THR A CA 1
ATOM 1385 C C . THR A 1 172 ? -0.843 0.413 2.458 1.00 84.75 172 THR A C 1
ATOM 1387 O O . THR A 1 172 ? -0.496 1.117 3.403 1.00 84.75 172 THR A O 1
ATOM 1390 N N . CYS A 1 173 ? -2.067 0.421 1.947 1.00 88.31 173 CYS A N 1
ATOM 1391 C CA . CYS A 1 173 ? -3.160 1.260 2.414 1.00 88.31 173 CYS A CA 1
ATOM 1392 C C . CYS A 1 173 ? -4.298 0.378 2.944 1.00 88.31 173 CYS A C 1
ATOM 1394 O O . CYS A 1 173 ? -4.431 -0.791 2.563 1.00 88.31 173 CYS A O 1
ATOM 1396 N N . ILE A 1 174 ? -5.104 0.916 3.849 1.00 90.44 174 ILE A N 1
ATOM 1397 C CA . ILE A 1 174 ? -6.353 0.307 4.286 1.00 90.44 174 ILE A CA 1
ATOM 1398 C C . ILE A 1 174 ? -7.498 0.838 3.424 1.00 90.44 174 ILE A C 1
ATOM 1400 O O . ILE A 1 174 ? -7.706 2.044 3.327 1.00 90.44 174 ILE A O 1
ATOM 1404 N N . ASP A 1 175 ? -8.247 -0.081 2.827 1.00 88.31 175 ASP A N 1
ATOM 1405 C CA . ASP A 1 175 ? -9.374 0.209 1.946 1.00 88.31 175 ASP A CA 1
ATOM 1406 C C . ASP A 1 175 ? -10.623 -0.551 2.404 1.00 88.31 175 ASP A C 1
ATOM 1408 O O . ASP A 1 175 ? -10.533 -1.578 3.091 1.00 88.31 175 ASP A O 1
ATOM 1412 N N . THR A 1 176 ? -11.796 -0.057 2.028 1.00 88.19 176 THR A N 1
ATOM 1413 C CA . THR A 1 176 ? -13.064 -0.711 2.344 1.00 88.19 176 THR A CA 1
ATOM 1414 C C . THR A 1 176 ? -13.220 -1.962 1.482 1.00 88.19 176 THR A C 1
ATOM 1416 O O . THR A 1 176 ? -12.939 -1.975 0.281 1.00 88.19 176 THR A O 1
ATOM 1419 N N . LYS A 1 177 ? -13.626 -3.075 2.095 1.00 83.75 177 LYS A N 1
ATOM 1420 C CA . LYS A 1 177 ? -13.873 -4.311 1.356 1.00 83.75 177 LYS A CA 1
ATOM 1421 C C . LYS A 1 177 ? -15.116 -4.121 0.486 1.00 83.75 177 LYS A C 1
ATOM 1423 O O . LYS A 1 177 ? -16.198 -3.872 1.007 1.00 83.75 177 LYS A O 1
ATOM 1428 N N . GLY A 1 178 ? -14.955 -4.268 -0.827 1.00 76.69 178 GLY A N 1
ATOM 1429 C CA . GLY A 1 178 ? -16.085 -4.271 -1.754 1.00 76.69 178 GLY A CA 1
ATOM 1430 C C . GLY A 1 178 ? -17.064 -5.420 -1.470 1.00 76.69 178 GLY A C 1
ATOM 1431 O O . GLY A 1 178 ? -16.683 -6.408 -0.824 1.00 76.69 178 GLY A O 1
ATOM 1432 N N . PRO A 1 179 ? -18.317 -5.316 -1.951 1.00 62.44 179 PRO A N 1
ATOM 1433 C CA . PRO A 1 179 ? -19.276 -6.408 -1.873 1.00 62.44 179 PRO A CA 1
ATOM 1434 C C . PRO A 1 179 ? -18.681 -7.671 -2.501 1.00 62.44 179 PRO A C 1
ATOM 1436 O O . PRO A 1 179 ? -17.930 -7.615 -3.477 1.00 62.44 179 PRO A O 1
ATOM 1439 N N . LYS A 1 180 ? -18.967 -8.818 -1.883 1.00 64.62 180 LYS A N 1
ATOM 1440 C CA . LYS A 1 180 ? -18.508 -10.109 -2.388 1.00 64.62 180 LYS A CA 1
ATOM 1441 C C . LYS A 1 180 ? -19.262 -10.376 -3.695 1.00 64.62 180 LYS A C 1
ATOM 1443 O O . LYS A 1 180 ? -20.475 -10.546 -3.641 1.00 64.62 180 LYS A O 1
ATOM 1448 N N . ILE A 1 181 ? -18.545 -10.318 -4.819 1.00 45.09 181 ILE A N 1
ATOM 1449 C CA . ILE A 1 181 ? -19.031 -10.750 -6.139 1.00 45.09 181 ILE A CA 1
ATOM 1450 C C . ILE A 1 181 ? -19.312 -12.252 -6.083 1.00 45.09 181 ILE A C 1
ATOM 1452 O O . ILE A 1 181 ? -18.513 -12.964 -5.421 1.00 45.09 181 ILE A O 1
#